Protein AF-E8KH01-F1 (afdb_monomer_lite)

Foldseek 3Di:
DPDDFPDPAEDEDPVLVCVQVDPVQVVVVWGQDVVCVVCVVVLVVDAQFKWKDQCVNDPDVPAHIWIWGQHDVRQKTWIKGGQDWDFDQDPVVRGTDTGGHTYTRYMTHHPDCVVVVVTHTPDHDPD

Secondary structure (DSSP, 8-state):
-----S-S-EE--HHHHHHHH-HHHHTTT-SPPHHHHHTHHHHHHS-SEEEEE-GGGSS-TTPPPEEEEEETTTTEEEEEEEEEEEEEEPTTT--EEEEEEEEEEEEEE-S-GGGGTTSEEEEE---

Sequence (127 aa):
MKSAPQSAVIAVRDKDILHALRDTKQAKGINLPIEFWEQLPEKLRNPKAILLQAKEQQRNKNAGDVLLFIYETEKGKVAIKMDYEVKIKDELSGKKLAQKLNVVRTASAVEDFTQLGAFEVLWGSLQ

Structure (mmCIF, N/CA/C/O backbone):
data_AF-E8KH01-F1
#
_entry.id   AF-E8KH01-F1
#
loop_
_atom_site.group_PDB
_atom_site.id
_atom_site.type_symbol
_atom_site.label_atom_id
_atom_site.label_alt_id
_atom_site.label_comp_id
_atom_site.label_asym_id
_atom_site.label_entity_id
_atom_site.label_seq_id
_atom_site.pdbx_PDB_ins_code
_atom_site.Cartn_x
_atom_site.Cartn_y
_atom_site.Cartn_z
_atom_site.occupancy
_atom_site.B_iso_or_equiv
_atom_site.auth_seq_id
_atom_site.auth_comp_id
_atom_site.auth_asym_id
_atom_site.auth_atom_id
_atom_site.pdbx_PDB_model_num
ATOM 1 N N . MET A 1 1 ? 6.817 17.312 12.133 1.00 42.12 1 MET A N 1
ATOM 2 C CA . MET A 1 1 ? 6.746 16.007 12.827 1.00 42.12 1 MET A CA 1
ATOM 3 C C . MET A 1 1 ? 6.449 14.966 11.760 1.00 42.12 1 MET A C 1
ATOM 5 O O . MET A 1 1 ? 5.446 15.133 11.080 1.00 42.12 1 MET A O 1
ATOM 9 N N . LYS A 1 2 ? 7.333 13.983 11.531 1.00 53.06 2 LYS A N 1
ATOM 10 C CA . LYS A 1 2 ? 7.035 12.862 10.621 1.00 53.06 2 LYS A CA 1
ATOM 11 C C . LYS A 1 2 ? 5.829 12.113 11.197 1.00 53.06 2 LYS A C 1
ATOM 13 O O . LYS A 1 2 ? 5.879 11.712 12.357 1.00 53.06 2 LYS A O 1
ATOM 18 N N . SER A 1 3 ? 4.737 12.028 10.441 1.00 64.50 3 SER A N 1
ATOM 19 C CA . SER A 1 3 ? 3.503 11.385 10.900 1.00 64.50 3 SER A CA 1
ATOM 20 C C . SER A 1 3 ? 3.735 9.876 10.942 1.00 64.50 3 SER A C 1
ATOM 22 O O . SER A 1 3 ? 3.963 9.260 9.904 1.00 64.50 3 SER A O 1
ATOM 24 N N . ALA A 1 4 ? 3.764 9.292 12.139 1.00 74.38 4 ALA A N 1
ATOM 25 C CA . ALA A 1 4 ? 3.819 7.845 12.309 1.00 74.38 4 ALA A CA 1
ATOM 26 C C . ALA A 1 4 ? 2.384 7.291 12.306 1.00 74.38 4 ALA A C 1
ATOM 28 O O . ALA A 1 4 ? 1.503 7.940 12.878 1.00 74.38 4 ALA A O 1
ATOM 29 N N . PRO A 1 5 ? 2.129 6.121 11.691 1.00 81.12 5 PRO A N 1
ATOM 30 C CA . PRO A 1 5 ? 0.799 5.525 11.705 1.00 81.12 5 PRO A CA 1
ATOM 31 C C . PRO A 1 5 ? 0.376 5.209 13.143 1.00 81.12 5 PRO A C 1
ATOM 33 O O . PRO A 1 5 ? 1.192 4.803 13.972 1.00 81.12 5 PRO A O 1
ATOM 36 N N . GLN A 1 6 ? -0.914 5.358 13.440 1.00 84.19 6 GLN A N 1
ATOM 37 C CA . GLN A 1 6 ? -1.457 5.119 14.778 1.00 84.19 6 GLN A CA 1
ATOM 38 C C . GLN A 1 6 ? -1.462 3.626 15.154 1.00 84.19 6 GLN A C 1
ATOM 40 O O . GLN A 1 6 ? -1.540 3.277 16.331 1.00 84.19 6 GLN A O 1
ATOM 45 N N . SER A 1 7 ? -1.381 2.738 14.162 1.00 83.69 7 SER A N 1
ATOM 46 C CA . SER A 1 7 ? -1.320 1.288 14.340 1.00 83.69 7 SER A CA 1
ATOM 47 C C . SER A 1 7 ? -0.209 0.681 13.485 1.00 83.69 7 SER A C 1
ATOM 49 O O . SER A 1 7 ? 0.037 1.136 12.370 1.00 83.69 7 SER A O 1
ATOM 51 N N . ALA A 1 8 ? 0.429 -0.382 13.979 1.00 85.00 8 ALA A N 1
ATOM 52 C CA . ALA A 1 8 ? 1.353 -1.214 13.199 1.00 85.00 8 ALA A CA 1
ATOM 53 C C . ALA A 1 8 ? 0.625 -2.289 12.365 1.00 85.00 8 ALA A C 1
ATOM 55 O O . ALA A 1 8 ? 1.238 -2.973 11.550 1.00 85.00 8 ALA A O 1
ATOM 56 N N . VAL A 1 9 ? -0.686 -2.455 12.566 1.00 87.69 9 VAL A N 1
ATOM 57 C CA . VAL A 1 9 ? -1.481 -3.490 11.900 1.00 87.69 9 VAL A CA 1
ATOM 58 C C . VAL A 1 9 ? -1.847 -3.047 10.487 1.00 87.69 9 VAL A C 1
ATOM 60 O O . VAL A 1 9 ? -2.447 -1.986 10.290 1.00 87.69 9 VAL A O 1
ATOM 63 N N . ILE A 1 10 ? -1.534 -3.900 9.511 1.00 90.00 10 ILE A N 1
ATOM 64 C CA . ILE A 1 10 ? -2.053 -3.817 8.146 1.00 90.00 10 ILE A CA 1
ATOM 65 C C . ILE A 1 10 ? -3.181 -4.839 8.020 1.00 90.00 10 ILE A C 1
ATOM 67 O O . ILE A 1 10 ? -2.962 -6.043 8.111 1.00 90.00 10 ILE A O 1
ATOM 71 N N . ALA A 1 11 ? -4.397 -4.348 7.818 1.00 90.56 11 ALA A N 1
ATOM 72 C CA . ALA A 1 11 ? -5.585 -5.158 7.636 1.00 90.56 11 ALA A CA 1
ATOM 73 C C . ALA A 1 11 ? -5.915 -5.328 6.148 1.00 90.56 11 ALA A C 1
ATOM 75 O O . ALA A 1 11 ? -5.825 -4.394 5.342 1.00 90.56 11 ALA A O 1
ATOM 76 N N . VAL A 1 12 ? -6.378 -6.526 5.808 1.00 88.38 12 VAL A N 1
ATOM 77 C CA . VAL A 1 12 ? -6.897 -6.884 4.487 1.00 88.38 12 VAL A CA 1
ATOM 78 C C . VAL A 1 12 ? -8.313 -7.414 4.686 1.00 88.38 12 VAL A C 1
ATOM 80 O O . VAL A 1 12 ? -8.573 -8.132 5.647 1.00 88.38 12 VAL A O 1
ATOM 83 N N . ARG A 1 13 ? -9.249 -7.018 3.821 1.00 85.06 13 ARG A N 1
ATOM 84 C CA . ARG A 1 13 ? -10.645 -7.479 3.868 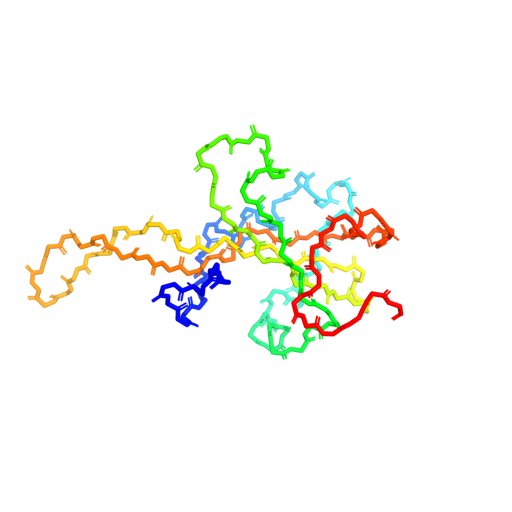1.00 85.06 13 ARG A CA 1
ATOM 85 C C . ARG A 1 13 ? -11.031 -8.059 2.520 1.00 85.06 13 ARG A C 1
ATOM 87 O O . ARG A 1 13 ? -10.610 -7.527 1.494 1.00 85.06 13 ARG A O 1
ATOM 94 N N . ASP A 1 14 ? -11.942 -9.021 2.522 1.00 82.75 14 ASP A N 1
ATOM 95 C CA . ASP A 1 14 ? -12.412 -9.703 1.309 1.00 82.75 14 ASP A CA 1
ATOM 96 C C . ASP A 1 14 ? -12.891 -8.720 0.242 1.00 82.75 14 ASP A C 1
ATOM 98 O O . ASP A 1 14 ? -12.509 -8.801 -0.921 1.00 82.75 14 ASP A O 1
ATOM 102 N N . LYS A 1 15 ? -13.659 -7.701 0.645 1.00 82.38 15 LYS A N 1
ATOM 103 C CA . LYS A 1 15 ? -14.145 -6.665 -0.276 1.00 82.38 15 LYS A CA 1
ATOM 104 C C . LYS A 1 15 ? -13.028 -5.851 -0.934 1.00 82.38 15 LYS A C 1
ATOM 106 O O . LYS A 1 15 ? -13.231 -5.352 -2.036 1.00 82.38 15 LYS A O 1
ATOM 111 N N . ASP A 1 16 ? -11.892 -5.663 -0.262 1.00 81.25 16 ASP A N 1
ATOM 112 C CA . ASP A 1 16 ? -10.759 -4.929 -0.830 1.00 81.25 16 ASP A CA 1
ATOM 113 C C . ASP A 1 16 ? -9.962 -5.832 -1.786 1.00 81.25 16 ASP A C 1
ATOM 115 O O . ASP A 1 16 ? -9.550 -5.354 -2.841 1.00 81.25 16 ASP A O 1
ATOM 119 N N . ILE A 1 17 ? -9.843 -7.135 -1.489 1.00 81.12 17 ILE A N 1
ATOM 120 C CA . ILE A 1 17 ? -9.282 -8.128 -2.424 1.00 81.12 17 ILE A CA 1
ATOM 121 C C . ILE A 1 17 ? -10.160 -8.218 -3.678 1.00 81.12 17 ILE A C 1
ATOM 123 O O . ILE A 1 17 ? -9.668 -8.032 -4.785 1.00 81.12 17 ILE A O 1
ATOM 127 N N . LEU A 1 18 ? -11.477 -8.389 -3.526 1.00 82.38 18 LEU A N 1
ATOM 128 C CA . LEU A 1 18 ? -12.425 -8.417 -4.647 1.00 82.38 18 LEU A CA 1
ATOM 129 C C . LEU A 1 18 ? -12.397 -7.117 -5.461 1.00 82.38 18 LEU A C 1
ATOM 131 O O . LEU A 1 18 ? -12.436 -7.145 -6.690 1.00 82.38 18 LEU A O 1
ATOM 135 N N . HIS A 1 19 ? -12.300 -5.960 -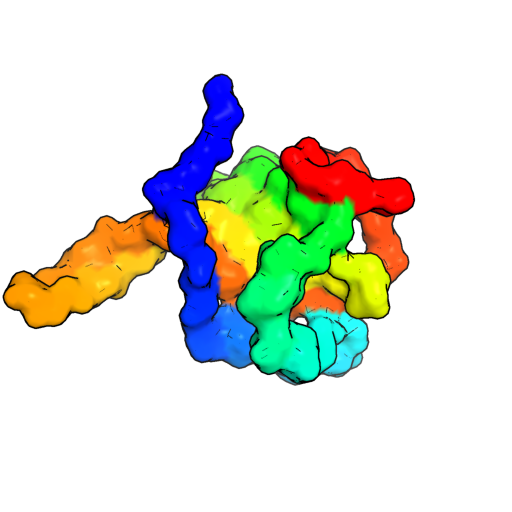4.798 1.00 79.88 19 HIS A N 1
ATOM 136 C CA . HIS A 1 19 ? -12.161 -4.678 -5.488 1.00 79.88 19 HIS A CA 1
ATOM 137 C C . HIS A 1 19 ? -10.857 -4.587 -6.287 1.00 79.88 19 HIS A C 1
ATOM 139 O O . HIS A 1 19 ? -10.826 -3.977 -7.361 1.00 79.88 19 HIS A O 1
ATOM 145 N N . ALA A 1 20 ? -9.778 -5.164 -5.764 1.00 73.69 20 ALA A N 1
ATOM 146 C CA . ALA A 1 20 ? -8.520 -5.223 -6.473 1.00 73.69 20 ALA A CA 1
ATOM 147 C C . ALA A 1 20 ? -8.593 -6.189 -7.660 1.00 73.69 20 ALA A C 1
ATOM 149 O O . ALA A 1 20 ? -8.211 -5.791 -8.750 1.00 73.69 20 ALA A O 1
ATOM 150 N N . LEU A 1 21 ? -9.174 -7.379 -7.491 1.00 74.62 21 LEU A N 1
ATOM 151 C CA . LEU A 1 21 ? -9.299 -8.420 -8.519 1.00 74.62 21 LEU A CA 1
ATOM 152 C C . LEU A 1 21 ? -10.311 -8.111 -9.636 1.00 74.62 21 LEU A C 1
ATOM 154 O O . LEU A 1 21 ? -10.253 -8.741 -10.686 1.00 74.62 21 LEU A O 1
ATOM 158 N N . ARG A 1 22 ? -11.206 -7.135 -9.440 1.00 73.38 22 ARG A N 1
ATOM 159 C CA . ARG A 1 22 ? -12.330 -6.842 -10.344 1.00 73.38 22 ARG A CA 1
ATOM 160 C C . ARG A 1 22 ? -11.945 -6.733 -11.832 1.00 73.38 22 ARG A C 1
ATOM 162 O O . ARG A 1 22 ? -11.056 -5.962 -12.208 1.00 73.38 22 ARG A O 1
ATOM 169 N N . ASP A 1 23 ? -12.761 -7.367 -12.674 1.00 54.38 23 ASP A N 1
ATOM 170 C CA . ASP A 1 23 ? -12.631 -7.525 -14.135 1.00 54.38 23 ASP A CA 1
ATOM 171 C C . ASP A 1 23 ? -12.304 -6.242 -14.909 1.00 54.38 23 ASP A C 1
ATOM 173 O O . ASP A 1 23 ? -11.551 -6.257 -15.878 1.00 54.38 23 ASP A O 1
ATOM 177 N N . THR A 1 24 ? -12.798 -5.084 -14.463 1.00 58.19 24 THR A N 1
ATOM 178 C CA . THR A 1 24 ? -12.518 -3.788 -15.108 1.00 58.19 24 THR A CA 1
ATOM 179 C C . THR A 1 24 ? -11.034 -3.404 -15.102 1.00 58.19 24 THR A C 1
ATOM 181 O O . THR A 1 24 ? -10.622 -2.563 -15.901 1.00 58.19 24 THR A O 1
ATOM 184 N N . LYS A 1 25 ? -10.234 -3.982 -14.194 1.00 59.16 25 LYS A N 1
ATOM 185 C CA . LYS A 1 25 ? -8.770 -3.833 -14.170 1.00 59.16 25 LYS A CA 1
ATOM 186 C C . LYS A 1 25 ? -8.067 -4.946 -14.944 1.00 59.16 25 LYS A C 1
ATOM 188 O O . LYS A 1 25 ? -7.048 -4.665 -15.569 1.00 59.16 25 LYS A O 1
ATOM 193 N N . GLN A 1 26 ? -8.630 -6.157 -14.958 1.00 58.72 26 GLN A N 1
ATOM 194 C CA . GLN A 1 26 ? -8.137 -7.265 -15.785 1.00 58.72 26 GLN A CA 1
ATOM 195 C C . GLN A 1 26 ? -8.247 -6.944 -17.280 1.00 58.72 26 GLN A C 1
ATOM 197 O O . GLN A 1 26 ? -7.270 -7.089 -18.004 1.00 58.72 26 GLN A O 1
ATOM 202 N N . ALA A 1 27 ? -9.375 -6.377 -17.721 1.00 57.00 27 ALA A N 1
ATOM 203 C CA . ALA A 1 27 ? -9.588 -5.947 -19.107 1.00 57.00 27 ALA A CA 1
ATOM 204 C C . ALA A 1 27 ? -8.599 -4.860 -19.578 1.00 57.00 27 ALA A C 1
ATOM 206 O O . ALA A 1 27 ? -8.453 -4.626 -20.773 1.00 57.00 27 ALA A O 1
ATOM 207 N N . LYS A 1 28 ? -7.929 -4.182 -18.638 1.00 60.62 28 LYS A N 1
ATOM 208 C CA . LYS A 1 28 ? -6.925 -3.145 -18.896 1.00 60.62 28 LYS A CA 1
ATOM 209 C C . LYS A 1 28 ? -5.486 -3.620 -18.639 1.00 60.62 28 LYS A C 1
ATOM 211 O O . LYS A 1 28 ? -4.585 -2.798 -18.720 1.00 60.62 28 LYS A O 1
ATOM 216 N N . GLY A 1 29 ? -5.271 -4.889 -18.272 1.00 62.88 29 GLY A N 1
ATOM 217 C CA . GLY A 1 29 ? -3.939 -5.459 -18.006 1.00 62.88 29 GLY A CA 1
ATOM 218 C C . GLY A 1 29 ? -3.189 -4.855 -16.809 1.00 62.88 29 GLY A C 1
ATOM 219 O O . GLY A 1 29 ? -2.014 -5.128 -16.613 1.00 62.88 29 GLY A O 1
ATOM 220 N N . ILE A 1 30 ? -3.856 -4.037 -15.993 1.00 68.38 30 ILE A N 1
ATOM 221 C CA . ILE A 1 30 ? -3.236 -3.227 -14.927 1.00 68.38 30 ILE A CA 1
ATOM 222 C C . ILE A 1 30 ? -3.396 -3.846 -13.540 1.00 68.38 30 ILE A C 1
ATOM 224 O O . ILE A 1 30 ? -3.218 -3.153 -12.539 1.00 68.38 30 ILE A O 1
ATOM 228 N N . ASN A 1 31 ? -3.778 -5.116 -13.445 1.00 73.94 31 ASN A N 1
ATOM 229 C CA . ASN A 1 31 ? -3.951 -5.778 -12.160 1.00 73.94 31 ASN A CA 1
ATOM 230 C C . ASN A 1 31 ? -2.751 -6.650 -11.812 1.00 73.94 31 ASN A C 1
ATOM 232 O O . ASN A 1 31 ? -2.137 -7.224 -12.706 1.00 73.94 31 ASN A O 1
ATOM 236 N N . LEU A 1 32 ? -2.456 -6.780 -10.518 1.00 79.38 32 LEU A N 1
ATOM 237 C CA . LEU A 1 32 ? -1.496 -7.794 -10.095 1.00 79.38 32 LEU A CA 1
ATOM 238 C C . LEU A 1 32 ? -2.125 -9.190 -10.208 1.00 79.38 32 LEU A C 1
ATOM 240 O O . LEU A 1 32 ? -3.336 -9.322 -9.985 1.00 79.38 32 LEU A O 1
ATOM 244 N N . PRO A 1 33 ? -1.321 -10.207 -10.563 1.00 81.62 33 PRO A N 1
ATOM 245 C CA . PRO A 1 33 ? -1.797 -11.571 -10.759 1.00 81.62 33 PRO A CA 1
ATOM 246 C C . PRO A 1 33 ? -2.311 -12.174 -9.442 1.00 81.62 33 PRO A C 1
ATOM 248 O O . PRO A 1 33 ? -1.982 -11.685 -8.358 1.00 81.62 33 PRO A O 1
ATOM 251 N N . ILE A 1 34 ? -3.152 -13.208 -9.512 1.00 83.38 34 ILE A N 1
ATOM 252 C CA . ILE A 1 34 ? -3.794 -13.781 -8.316 1.00 83.38 34 ILE A CA 1
ATOM 253 C C . ILE A 1 34 ? -2.762 -14.355 -7.337 1.00 83.38 34 ILE A C 1
ATOM 255 O O . ILE A 1 34 ? -2.886 -14.162 -6.131 1.00 83.38 34 ILE A O 1
ATOM 259 N N . GLU A 1 35 ? -1.677 -14.916 -7.863 1.00 86.62 35 GLU A N 1
ATOM 260 C CA . GLU A 1 35 ? -0.550 -15.477 -7.119 1.00 86.62 35 GLU A CA 1
ATOM 261 C C . GLU A 1 35 ? 0.125 -14.417 -6.230 1.00 86.62 35 GLU 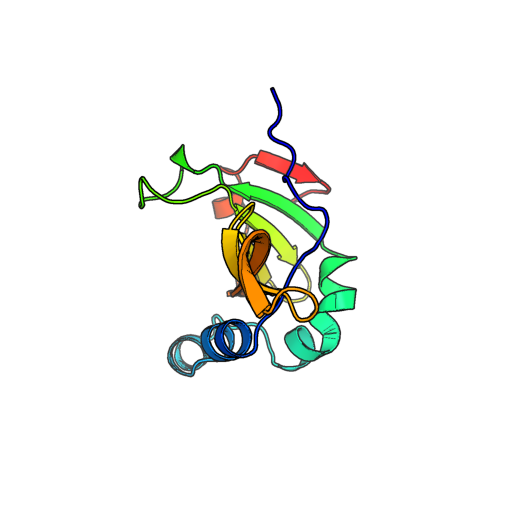A C 1
ATOM 263 O O . GLU A 1 35 ? 0.620 -14.718 -5.143 1.00 86.62 35 GLU A O 1
ATOM 268 N N . PHE A 1 36 ? 0.103 -13.143 -6.644 1.00 87.75 36 PHE A N 1
ATOM 269 C CA . PHE A 1 36 ? 0.585 -12.044 -5.806 1.00 87.75 36 PHE A CA 1
ATOM 270 C C . PHE A 1 36 ? -0.289 -11.869 -4.558 1.00 87.75 36 PHE A C 1
ATOM 272 O O . PHE A 1 36 ? 0.229 -11.643 -3.465 1.00 87.75 36 PHE A O 1
ATOM 279 N N . TRP A 1 37 ? -1.613 -11.964 -4.714 1.00 86.00 37 TRP A N 1
ATOM 280 C CA . TRP A 1 37 ? -2.568 -11.793 -3.618 1.00 86.00 37 TRP A CA 1
ATOM 281 C C . TRP A 1 37 ? -2.529 -12.956 -2.633 1.00 86.00 37 TRP A C 1
ATOM 283 O O . TRP A 1 37 ? -2.619 -12.726 -1.428 1.00 86.00 37 TRP A O 1
ATOM 293 N N . GLU A 1 38 ? -2.326 -14.176 -3.126 1.00 88.62 38 GLU A N 1
ATOM 294 C CA . GLU A 1 38 ? -2.118 -15.362 -2.288 1.00 88.62 38 GLU A CA 1
ATOM 295 C C . GLU A 1 38 ? -0.867 -15.230 -1.408 1.00 88.62 38 GLU A C 1
ATOM 297 O O . GLU A 1 38 ? -0.851 -15.684 -0.265 1.00 88.62 38 GLU A O 1
ATOM 302 N N . GLN A 1 39 ? 0.162 -14.540 -1.906 1.00 90.50 39 GLN A N 1
ATOM 303 C CA . GLN A 1 39 ? 1.420 -14.306 -1.195 1.00 90.50 39 GLN A CA 1
ATOM 304 C C . GLN A 1 39 ? 1.516 -12.918 -0.550 1.00 90.50 39 GLN A C 1
ATOM 306 O O . GLN A 1 39 ? 2.604 -12.506 -0.138 1.00 90.50 39 GLN A O 1
ATOM 311 N N . LEU A 1 40 ? 0.403 -12.185 -0.430 1.00 88.81 40 LEU A N 1
ATOM 312 C CA . LEU A 1 40 ? 0.406 -10.790 0.014 1.00 88.81 40 LEU A CA 1
ATOM 313 C C . LEU A 1 40 ? 1.193 -10.548 1.320 1.00 88.81 40 LEU A C 1
ATOM 315 O O . LEU A 1 40 ? 1.951 -9.579 1.351 1.00 88.81 40 LEU A O 1
ATOM 319 N N . PRO A 1 41 ? 1.103 -11.385 2.376 1.00 90.19 41 PRO A N 1
ATOM 320 C CA . PRO A 1 41 ? 1.908 -11.185 3.584 1.00 90.19 41 PRO A CA 1
ATOM 321 C C . PRO A 1 41 ? 3.422 -11.179 3.322 1.00 90.19 41 PRO A C 1
ATOM 323 O O . PRO A 1 41 ? 4.130 -10.320 3.846 1.00 90.19 41 PRO A O 1
ATOM 326 N N . GLU A 1 42 ? 3.917 -12.086 2.477 1.00 91.62 42 GLU A N 1
ATOM 327 C CA . GLU A 1 42 ? 5.336 -12.152 2.106 1.00 91.62 42 GLU A CA 1
ATOM 328 C C . GLU A 1 42 ? 5.736 -10.998 1.182 1.00 91.62 42 GLU A C 1
ATOM 330 O O . GLU A 1 42 ? 6.816 -10.421 1.328 1.00 91.62 42 GLU A O 1
ATOM 335 N N . LYS A 1 43 ? 4.838 -10.584 0.281 1.00 91.31 43 LYS A N 1
ATOM 336 C CA . LYS A 1 43 ? 5.045 -9.396 -0.557 1.00 91.31 43 LYS A CA 1
ATOM 337 C C . LYS A 1 43 ? 5.119 -8.124 0.289 1.00 91.31 43 LYS A C 1
ATOM 339 O O . LYS A 1 43 ? 5.969 -7.276 0.049 1.00 91.31 43 LYS A O 1
ATOM 344 N N . LEU A 1 44 ? 4.283 -7.966 1.313 1.00 91.19 44 LEU A N 1
ATOM 345 C CA . LEU A 1 44 ? 4.329 -6.790 2.193 1.00 91.19 44 LEU A CA 1
ATOM 346 C C . LEU A 1 44 ? 5.638 -6.686 2.988 1.00 91.19 44 LEU A C 1
ATOM 348 O O . LEU A 1 44 ? 6.042 -5.579 3.335 1.00 91.19 44 LEU A O 1
ATOM 352 N N . ARG A 1 45 ? 6.312 -7.811 3.253 1.00 91.19 45 ARG A N 1
ATOM 353 C CA . ARG A 1 45 ? 7.623 -7.835 3.921 1.00 91.19 45 ARG A CA 1
ATOM 354 C C . ARG A 1 45 ? 8.778 -7.449 3.003 1.00 91.19 45 ARG A C 1
ATOM 356 O O . ARG A 1 45 ? 9.777 -6.937 3.494 1.00 91.19 45 ARG A O 1
ATOM 363 N N . ASN A 1 46 ? 8.636 -7.684 1.700 1.00 92.12 46 ASN A N 1
ATOM 364 C CA . ASN A 1 46 ? 9.718 -7.546 0.727 1.00 92.12 46 ASN A CA 1
ATOM 365 C C . ASN A 1 46 ? 9.352 -6.603 -0.439 1.00 92.12 46 ASN A C 1
ATOM 367 O O . ASN A 1 46 ? 9.364 -7.031 -1.597 1.00 92.12 46 ASN A O 1
ATOM 371 N N . PRO A 1 47 ? 8.989 -5.330 -0.186 1.00 93.75 47 PRO A N 1
ATOM 372 C CA . PRO A 1 47 ? 8.888 -4.352 -1.263 1.00 93.75 47 PRO A CA 1
ATOM 373 C C . PRO A 1 47 ? 10.284 -3.987 -1.795 1.00 93.75 47 PRO A C 1
ATOM 375 O O . PRO A 1 47 ? 11.284 -4.157 -1.105 1.00 93.75 47 PRO A O 1
ATOM 378 N N . LYS A 1 48 ? 10.354 -3.414 -2.999 1.00 93.44 48 LYS A N 1
ATOM 379 C CA . LYS A 1 48 ? 11.551 -2.704 -3.487 1.00 93.44 48 LYS A CA 1
ATOM 380 C C . LYS A 1 48 ? 11.679 -1.327 -2.832 1.00 93.44 48 LYS A C 1
ATOM 382 O O . LYS A 1 48 ? 12.765 -0.909 -2.443 1.00 93.44 48 LYS A O 1
ATOM 387 N N . ALA A 1 49 ? 10.556 -0.623 -2.714 1.00 94.00 49 ALA A N 1
ATOM 388 C CA . ALA A 1 49 ? 10.490 0.693 -2.096 1.00 94.00 49 ALA A CA 1
ATOM 389 C C . ALA A 1 49 ? 9.138 0.923 -1.422 1.00 94.00 49 ALA A C 1
ATOM 391 O O . ALA A 1 49 ? 8.118 0.362 -1.833 1.00 94.00 49 ALA A O 1
ATOM 392 N N . ILE A 1 50 ? 9.134 1.790 -0.413 1.00 93.81 50 ILE A N 1
ATOM 393 C CA . ILE A 1 50 ? 7.922 2.299 0.226 1.00 93.81 50 ILE A CA 1
ATOM 394 C C . ILE A 1 50 ? 7.913 3.812 0.063 1.00 93.81 50 ILE A C 1
ATOM 396 O O . ILE A 1 50 ? 8.828 4.497 0.523 1.00 93.81 50 ILE A O 1
ATOM 400 N N . LEU A 1 51 ? 6.871 4.325 -0.586 1.00 94.25 51 LEU A N 1
ATOM 401 C CA . LEU A 1 51 ? 6.688 5.752 -0.832 1.00 94.25 51 LEU A CA 1
ATOM 402 C C . LEU A 1 51 ? 5.511 6.293 -0.025 1.00 94.25 51 LEU A C 1
ATOM 404 O O . LEU A 1 51 ? 4.515 5.593 0.170 1.00 94.25 51 LEU A O 1
ATOM 408 N N . LEU A 1 52 ? 5.594 7.555 0.378 1.00 93.19 52 LEU A N 1
ATOM 409 C CA . LEU A 1 52 ? 4.501 8.305 0.978 1.00 93.19 52 LEU A CA 1
ATOM 410 C C . LEU A 1 52 ? 3.825 9.174 -0.080 1.00 93.19 52 LEU A C 1
ATOM 412 O O . LEU A 1 52 ? 4.416 10.116 -0.608 1.00 93.19 52 LEU A O 1
ATOM 416 N N . GLN A 1 53 ? 2.553 8.885 -0.336 1.00 92.31 53 GLN A N 1
ATOM 417 C CA . GLN A 1 53 ? 1.646 9.824 -0.974 1.00 92.31 53 GLN A CA 1
ATOM 418 C C . GLN A 1 53 ? 0.885 10.575 0.120 1.00 92.31 53 GLN A C 1
ATOM 420 O O . GLN A 1 53 ? -0.036 10.028 0.737 1.00 92.31 53 GLN A O 1
ATOM 425 N N . ALA A 1 54 ? 1.272 11.827 0.347 1.00 90.75 54 ALA A N 1
ATOM 426 C CA . ALA A 1 54 ? 0.652 12.681 1.352 1.00 90.75 54 ALA A CA 1
ATOM 427 C C . ALA A 1 54 ? -0.777 13.069 0.940 1.00 90.75 54 ALA A C 1
ATOM 429 O O . ALA A 1 54 ? -1.084 13.198 -0.252 1.00 90.75 54 ALA A O 1
ATOM 430 N N . LYS A 1 55 ? -1.660 13.286 1.917 1.00 89.31 55 LYS A N 1
ATOM 431 C CA . LYS A 1 55 ? -3.058 13.689 1.683 1.00 89.31 55 LYS A CA 1
ATOM 432 C C . LYS A 1 55 ? -3.189 14.933 0.794 1.00 89.31 55 LYS A C 1
ATOM 434 O O . LYS A 1 55 ? -4.116 15.007 -0.008 1.00 89.31 55 LYS A O 1
ATOM 439 N N . GLU A 1 56 ? -2.253 15.881 0.875 1.00 88.56 56 GLU A N 1
ATOM 440 C CA . GLU A 1 56 ? -2.236 17.109 0.067 1.00 88.56 56 GLU A CA 1
ATOM 441 C C . GLU A 1 56 ? -2.026 16.821 -1.426 1.00 88.56 56 GLU A C 1
ATOM 443 O O . GLU A 1 56 ? -2.466 17.590 -2.278 1.00 88.56 56 GLU A O 1
ATOM 448 N N . GLN A 1 57 ? -1.390 15.695 -1.754 1.00 86.62 57 GLN A N 1
ATOM 449 C CA . GLN A 1 57 ? -1.157 15.243 -3.127 1.00 86.62 57 GLN A CA 1
ATOM 450 C C . GLN A 1 57 ? -2.366 14.486 -3.702 1.00 86.62 57 GLN A C 1
ATOM 452 O O . GLN A 1 57 ? -2.348 14.062 -4.861 1.00 86.62 57 GLN A O 1
ATOM 457 N N . GLN A 1 58 ? -3.420 14.278 -2.907 1.00 84.44 58 GLN A N 1
ATOM 458 C CA . GLN A 1 58 ? -4.605 13.541 -3.320 1.00 84.44 58 GLN A CA 1
ATOM 459 C C . GLN A 1 58 ? -5.750 14.481 -3.700 1.00 84.44 58 GLN A C 1
ATOM 461 O O . GLN A 1 58 ? -6.014 15.495 -3.064 1.00 84.44 58 GLN A O 1
ATOM 466 N N . ARG A 1 59 ? -6.503 14.103 -4.743 1.00 83.88 59 ARG A N 1
ATOM 467 C CA . ARG A 1 59 ? -7.646 14.896 -5.238 1.00 83.88 59 ARG A CA 1
ATOM 468 C C . ARG A 1 59 ? -8.774 15.035 -4.209 1.00 83.88 59 ARG A C 1
ATOM 470 O O . ARG A 1 59 ? -9.556 15.977 -4.272 1.00 83.88 59 ARG A O 1
ATOM 477 N N . ASN A 1 60 ? -8.900 14.069 -3.300 1.00 83.25 60 ASN A N 1
ATOM 478 C CA . ASN A 1 60 ? -9.931 14.066 -2.272 1.00 83.25 60 ASN A CA 1
ATOM 479 C C . ASN A 1 60 ? -9.398 14.730 -0.996 1.00 83.25 60 ASN A C 1
ATOM 481 O O . ASN A 1 60 ? -8.551 14.157 -0.320 1.00 83.25 60 ASN A O 1
ATOM 485 N N . LYS A 1 61 ? -9.964 15.887 -0.635 1.00 78.06 61 LYS A N 1
ATOM 486 C CA . LYS A 1 61 ? -9.587 16.668 0.558 1.00 78.06 61 LYS A CA 1
ATOM 487 C C . LYS A 1 61 ? -9.787 15.927 1.886 1.00 78.06 61 LYS A C 1
ATOM 489 O O . LYS A 1 61 ? -9.172 16.292 2.878 1.00 78.06 61 LYS A O 1
ATOM 494 N N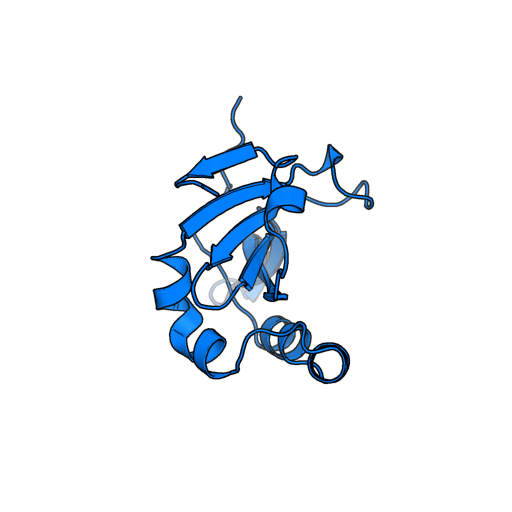 . ASN A 1 62 ? -10.633 14.896 1.901 1.00 80.44 62 ASN A N 1
ATOM 495 C CA . ASN A 1 62 ? -10.898 14.067 3.080 1.00 80.44 62 ASN A CA 1
ATOM 496 C C . ASN A 1 62 ? -10.059 12.782 3.098 1.00 80.44 62 ASN A C 1
ATOM 498 O O . ASN A 1 62 ? -10.352 11.864 3.865 1.00 80.44 62 ASN A O 1
ATOM 502 N N . ALA A 1 63 ? -9.089 12.646 2.195 1.00 82.94 63 ALA A N 1
ATOM 503 C CA . ALA A 1 63 ? -8.247 11.471 2.174 1.00 82.94 63 ALA A CA 1
ATOM 504 C C . ALA A 1 63 ? -7.152 11.545 3.244 1.00 82.94 63 ALA A C 1
ATOM 506 O O . ALA A 1 63 ? -6.708 12.622 3.634 1.00 82.94 63 ALA A O 1
ATOM 507 N N . GLY A 1 64 ? -6.761 10.375 3.741 1.00 86.50 64 GLY A N 1
ATOM 508 C CA . GLY A 1 64 ? -5.581 10.220 4.582 1.00 86.50 64 GLY A CA 1
ATOM 509 C C . GLY A 1 64 ? -4.359 9.882 3.737 1.00 86.50 64 GLY A C 1
ATOM 510 O O . GLY A 1 64 ? -4.481 9.566 2.551 1.00 86.50 64 GLY A O 1
ATOM 511 N N . ASP A 1 65 ? -3.201 9.901 4.381 1.00 91.88 65 ASP A N 1
ATOM 512 C CA . ASP A 1 65 ? -1.942 9.510 3.763 1.00 91.88 65 ASP A CA 1
ATOM 513 C C . ASP A 1 65 ? -1.978 8.052 3.279 1.00 91.88 65 ASP A C 1
ATOM 515 O O . ASP A 1 65 ? -2.661 7.181 3.838 1.00 91.88 65 ASP A O 1
ATOM 519 N N . VAL A 1 66 ? -1.236 7.785 2.206 1.00 92.38 66 VAL A N 1
ATOM 520 C CA . VAL A 1 66 ? -1.174 6.468 1.574 1.00 92.38 66 VAL A CA 1
ATOM 521 C C . VAL A 1 66 ? 0.269 6.033 1.419 1.00 92.38 66 VAL A C 1
ATOM 523 O O . VAL A 1 66 ? 1.084 6.748 0.843 1.00 92.38 66 VAL A O 1
ATOM 526 N N . LEU A 1 67 ? 0.559 4.821 1.882 1.00 93.12 67 LEU A N 1
ATOM 527 C CA . LEU A 1 67 ? 1.820 4.152 1.605 1.00 93.12 67 LEU A CA 1
ATOM 528 C C . LEU A 1 67 ? 1.703 3.376 0.297 1.00 93.12 67 LEU A C 1
ATOM 530 O O . LEU A 1 67 ? 0.760 2.604 0.100 1.00 93.12 67 LEU A O 1
ATOM 534 N N . LEU A 1 68 ? 2.667 3.581 -0.591 1.00 92.69 68 LEU A N 1
ATOM 535 C CA . LEU A 1 68 ? 2.788 2.865 -1.852 1.00 92.69 68 LEU A CA 1
ATOM 536 C C . LEU A 1 68 ? 3.954 1.889 -1.742 1.00 92.69 68 LEU A C 1
ATOM 538 O O . LEU A 1 68 ? 5.109 2.300 -1.688 1.00 92.69 68 LEU A O 1
ATOM 542 N N . PHE A 1 69 ? 3.632 0.602 -1.707 1.00 93.69 69 PHE A N 1
ATOM 543 C CA . PHE A 1 69 ? 4.602 -0.486 -1.715 1.00 93.69 69 PHE A CA 1
ATOM 544 C C . PHE A 1 69 ? 4.876 -0.849 -3.163 1.00 93.69 69 PHE A C 1
ATOM 546 O O . PHE A 1 69 ? 3.943 -1.207 -3.882 1.00 93.69 69 PHE A O 1
ATOM 553 N N . ILE A 1 70 ? 6.124 -0.709 -3.594 1.00 92.31 70 ILE A N 1
ATOM 554 C CA . ILE A 1 70 ? 6.533 -0.873 -4.988 1.00 92.31 70 ILE A CA 1
ATOM 555 C C . ILE A 1 70 ? 7.224 -2.218 -5.172 1.00 92.31 70 ILE A C 1
ATOM 557 O O . ILE A 1 70 ? 8.053 -2.611 -4.353 1.00 92.31 70 ILE A O 1
ATOM 561 N N . TYR A 1 71 ? 6.891 -2.893 -6.266 1.00 90.12 71 TYR A N 1
ATOM 562 C CA . TYR A 1 71 ? 7.343 -4.233 -6.608 1.00 90.12 71 TYR A CA 1
ATOM 563 C C . TYR A 1 71 ? 7.913 -4.236 -8.023 1.00 90.12 71 TYR A C 1
ATOM 565 O O . TYR A 1 71 ? 7.198 -3.954 -8.983 1.00 90.12 71 TYR A O 1
ATOM 573 N N . GLU A 1 72 ? 9.203 -4.528 -8.158 1.00 79.44 72 GLU A N 1
ATOM 574 C CA . GLU A 1 72 ? 9.891 -4.491 -9.453 1.00 79.44 72 GLU A CA 1
ATOM 575 C C . GLU A 1 72 ? 9.537 -5.684 -10.337 1.00 79.44 72 GLU A C 1
ATOM 577 O O . GLU A 1 72 ? 9.162 -5.490 -11.492 1.00 79.44 72 GLU A O 1
ATOM 582 N N . THR A 1 73 ? 9.583 -6.898 -9.784 1.00 75.44 73 THR A N 1
ATOM 583 C CA . THR A 1 73 ? 9.320 -8.144 -10.518 1.00 75.44 73 THR A CA 1
ATOM 584 C C . THR A 1 73 ? 7.927 -8.150 -11.140 1.00 75.44 73 THR A C 1
ATOM 586 O O . THR A 1 73 ? 7.753 -8.492 -12.305 1.00 75.44 73 THR A O 1
ATOM 589 N N . GLU A 1 74 ? 6.929 -7.719 -10.378 1.00 75.31 74 GLU A N 1
ATOM 590 C CA . GLU A 1 74 ? 5.537 -7.661 -10.811 1.00 75.31 74 GLU A CA 1
ATOM 591 C C . GLU A 1 74 ? 5.198 -6.361 -11.540 1.00 75.31 74 GLU A C 1
ATOM 593 O O . GLU A 1 74 ? 4.050 -6.181 -11.949 1.00 75.31 74 GLU A O 1
ATOM 598 N N . LYS A 1 75 ? 6.168 -5.437 -11.659 1.00 80.25 75 LYS A N 1
ATOM 599 C CA . LYS A 1 75 ? 5.952 -4.053 -12.096 1.00 80.25 75 LYS A CA 1
ATOM 600 C C . LYS A 1 75 ? 4.702 -3.482 -11.438 1.00 80.25 75 LYS A C 1
ATOM 602 O O . LYS A 1 75 ? 3.781 -3.035 -12.108 1.00 80.25 75 LYS A O 1
ATOM 607 N N . GLY A 1 76 ? 4.611 -3.612 -10.120 1.00 84.00 76 GLY A N 1
ATOM 608 C CA . GLY A 1 76 ? 3.377 -3.455 -9.364 1.00 84.00 76 GLY A CA 1
ATOM 609 C C . GLY A 1 76 ? 3.494 -2.441 -8.243 1.00 84.00 76 GLY A C 1
ATOM 610 O O . GLY A 1 76 ? 4.573 -2.182 -7.716 1.00 84.00 76 GLY A O 1
ATOM 611 N N . LYS A 1 77 ? 2.355 -1.894 -7.824 1.00 88.94 77 LYS A N 1
ATOM 612 C CA . LYS A 1 77 ? 2.232 -1.163 -6.565 1.00 88.94 77 LYS A CA 1
ATOM 613 C C . LYS A 1 77 ? 1.045 -1.649 -5.757 1.00 88.94 77 LYS A C 1
ATOM 615 O O . LYS A 1 77 ? -0.026 -1.865 -6.320 1.00 88.94 77 LYS A O 1
ATOM 620 N N . VAL A 1 78 ? 1.207 -1.733 -4.443 1.00 90.56 78 VAL A N 1
ATOM 621 C CA . VAL A 1 78 ? 0.118 -1.911 -3.476 1.00 90.56 78 VAL A CA 1
ATOM 622 C C . VAL A 1 78 ? -0.070 -0.608 -2.710 1.00 90.56 78 VAL A C 1
ATOM 624 O O . VAL A 1 78 ? 0.885 -0.048 -2.178 1.00 90.56 78 VAL A O 1
ATOM 627 N N . ALA A 1 79 ? -1.306 -0.120 -2.647 1.00 91.00 79 ALA A N 1
ATOM 628 C CA . ALA A 1 79 ? -1.661 1.080 -1.901 1.00 91.00 79 ALA A CA 1
ATOM 629 C C . ALA A 1 79 ? -2.292 0.717 -0.553 1.00 91.00 79 ALA A C 1
ATOM 631 O O . ALA A 1 79 ? -3.338 0.054 -0.496 1.00 91.00 79 ALA A O 1
ATOM 632 N N . ILE A 1 80 ? -1.686 1.218 0.521 1.00 92.06 80 ILE A N 1
ATOM 633 C CA . ILE A 1 80 ? -2.141 1.053 1.899 1.00 92.06 80 ILE A CA 1
ATOM 634 C C . ILE A 1 80 ? -2.585 2.410 2.427 1.00 92.06 80 ILE A C 1
ATOM 636 O O . ILE A 1 80 ? -1.785 3.334 2.537 1.00 92.06 80 ILE A O 1
ATOM 640 N N . LYS A 1 81 ? -3.870 2.543 2.760 1.00 91.19 81 LYS A N 1
ATOM 641 C CA . LYS A 1 81 ? -4.382 3.760 3.403 1.00 91.19 81 LYS A CA 1
ATOM 642 C C . LYS A 1 81 ? -4.041 3.728 4.881 1.00 91.19 81 LYS A C 1
ATOM 644 O O . LYS A 1 81 ? -4.429 2.766 5.545 1.00 91.19 81 LYS A O 1
ATOM 649 N N . MET A 1 82 ? -3.368 4.763 5.370 1.00 90.50 82 MET A N 1
ATOM 650 C CA . MET A 1 82 ? -3.042 4.880 6.787 1.00 90.50 82 MET A CA 1
ATOM 651 C C . MET A 1 82 ? -4.242 5.360 7.602 1.00 90.50 82 MET A C 1
ATOM 653 O O . MET A 1 82 ? -5.103 6.079 7.088 1.00 90.50 82 MET A O 1
ATOM 657 N N . ASP A 1 83 ? -4.288 4.935 8.866 1.00 88.50 83 ASP A N 1
ATOM 658 C CA . ASP A 1 83 ? -5.241 5.393 9.887 1.00 88.50 83 ASP A CA 1
ATOM 659 C C . ASP A 1 83 ? -6.712 5.386 9.442 1.00 88.50 83 ASP A C 1
ATOM 661 O O . ASP A 1 83 ? -7.517 6.248 9.810 1.00 88.50 83 ASP A O 1
ATOM 665 N N . TYR A 1 84 ? -7.083 4.391 8.638 1.00 85.56 84 TYR A N 1
ATOM 666 C CA . TYR A 1 84 ? -8.438 4.250 8.142 1.00 85.56 84 TYR A CA 1
ATOM 667 C C . TYR A 1 84 ? -9.361 3.811 9.280 1.00 85.56 84 TYR A C 1
ATOM 669 O O . TYR A 1 84 ? -9.182 2.745 9.874 1.00 85.56 84 TYR A O 1
ATOM 677 N N . GLU A 1 85 ? -10.371 4.631 9.567 1.00 86.50 85 GLU A N 1
ATOM 678 C CA . GLU A 1 85 ? -11.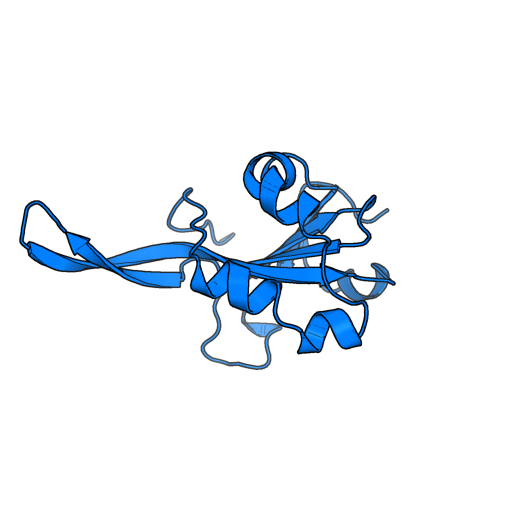343 4.334 10.613 1.00 86.50 85 GLU A CA 1
ATOM 679 C C . GLU A 1 85 ? -12.254 3.172 10.194 1.00 86.50 85 GLU A C 1
ATOM 681 O O . GLU A 1 85 ? -12.978 3.219 9.193 1.00 86.50 85 GLU A O 1
ATOM 686 N N . VAL A 1 86 ? -12.227 2.113 10.994 1.00 83.44 86 VAL A N 1
ATOM 687 C CA . VAL A 1 86 ? -13.122 0.968 10.910 1.00 83.44 86 VAL A CA 1
ATOM 688 C C . VAL A 1 86 ? -13.909 0.841 12.204 1.00 83.44 86 VAL A C 1
ATOM 690 O O . VAL A 1 86 ? -13.380 0.976 13.302 1.00 83.44 86 VAL A O 1
ATOM 693 N N . LYS A 1 87 ? -15.206 0.562 12.074 1.00 84.38 87 LYS A N 1
ATOM 694 C CA . LYS A 1 87 ? -16.065 0.248 13.216 1.00 84.38 87 LYS A CA 1
ATOM 695 C C . LYS A 1 87 ? -16.062 -1.259 13.406 1.00 84.38 87 LYS A C 1
ATOM 697 O O . LYS A 1 87 ? -16.699 -1.968 12.627 1.00 84.38 87 LYS A O 1
ATOM 702 N N . ILE A 1 88 ? -15.337 -1.728 14.413 1.00 81.19 88 ILE A N 1
ATOM 703 C CA . ILE A 1 88 ? -15.247 -3.146 14.764 1.00 81.19 88 ILE A CA 1
ATOM 704 C C . ILE A 1 88 ? -16.173 -3.384 15.950 1.00 81.19 88 ILE A C 1
ATOM 706 O O . ILE A 1 88 ? -16.224 -2.583 16.884 1.00 81.19 88 ILE A O 1
ATOM 710 N N . LYS A 1 89 ? -16.971 -4.450 15.879 1.00 83.06 89 LYS A N 1
ATOM 711 C CA . LYS A 1 89 ? -17.767 -4.881 17.024 1.00 83.06 89 LYS A CA 1
ATOM 712 C C . LYS A 1 89 ? -16.819 -5.580 17.989 1.00 83.06 89 LYS A C 1
ATOM 714 O O . LYS A 1 89 ? -16.217 -6.579 17.621 1.00 83.06 89 LYS A O 1
ATOM 719 N N . ASP A 1 90 ? -16.686 -5.031 19.182 1.00 81.00 90 ASP A N 1
ATOM 720 C CA . ASP A 1 90 ? -15.967 -5.686 20.260 1.00 81.00 90 ASP A CA 1
ATOM 721 C C . ASP A 1 90 ? -16.788 -6.890 20.740 1.00 81.00 90 ASP A C 1
ATOM 723 O O . ASP A 1 90 ? -17.967 -6.750 21.074 1.00 81.00 90 ASP A O 1
ATOM 727 N N . GLU A 1 91 ? -16.188 -8.078 20.716 1.00 78.31 91 GLU A N 1
ATOM 728 C CA . GLU A 1 91 ? -16.851 -9.325 21.108 1.00 78.31 91 GLU A CA 1
ATOM 729 C C . GLU A 1 91 ? -17.101 -9.386 22.618 1.00 78.31 91 GLU A C 1
ATOM 731 O O . GLU A 1 91 ? -18.103 -9.957 23.041 1.00 78.31 91 GLU A O 1
ATOM 736 N N . LEU A 1 92 ? -16.255 -8.725 23.419 1.00 79.50 92 LEU A N 1
ATOM 737 C CA . LEU A 1 92 ? -16.375 -8.687 24.879 1.00 79.50 92 LEU A CA 1
ATOM 738 C C . LEU A 1 92 ? -17.481 -7.734 25.344 1.00 79.50 92 LEU A C 1
ATOM 740 O O . LEU A 1 92 ? -18.296 -8.100 26.188 1.00 79.50 92 LEU A O 1
ATOM 744 N N . SER A 1 93 ? -17.537 -6.511 24.804 1.00 81.38 93 SER A N 1
ATOM 745 C CA . SER A 1 93 ? -18.540 -5.513 25.216 1.00 81.38 93 SER A CA 1
ATOM 746 C C . SER A 1 93 ? -19.787 -5.449 24.328 1.00 81.38 93 SER A C 1
ATOM 748 O O . SER A 1 93 ? -20.749 -4.756 24.665 1.00 81.38 93 SER A O 1
ATOM 750 N N . GLY A 1 94 ? -19.777 -6.099 23.161 1.00 82.25 94 GLY A N 1
ATOM 751 C CA . GLY A 1 94 ? -20.845 -6.034 22.159 1.00 82.25 94 GLY A CA 1
ATOM 752 C C . GLY A 1 94 ? -20.986 -4.677 21.452 1.00 82.25 94 GLY A C 1
ATOM 753 O O . GLY A 1 94 ? -21.823 -4.541 20.551 1.00 82.25 94 GLY A O 1
ATOM 754 N N . LYS A 1 95 ? -20.186 -3.668 21.825 1.00 84.62 95 LYS A N 1
ATOM 755 C CA . LYS A 1 95 ? -20.248 -2.301 21.289 1.00 84.62 95 LYS A CA 1
ATOM 756 C C . LYS A 1 95 ? -19.405 -2.166 20.022 1.00 84.62 95 LYS A C 1
ATOM 758 O O . LYS A 1 95 ? -18.386 -2.825 19.852 1.00 84.62 95 LYS A O 1
ATOM 763 N N . LYS A 1 96 ? -19.818 -1.274 19.117 1.00 83.69 96 LYS A N 1
ATOM 764 C CA . LYS A 1 96 ? -19.005 -0.902 17.950 1.00 83.69 96 LYS A CA 1
ATOM 765 C C . LYS A 1 96 ? -17.998 0.163 18.364 1.00 83.69 96 LYS A C 1
ATOM 767 O O . LYS A 1 96 ? -18.398 1.290 18.647 1.00 83.69 96 LYS A O 1
ATOM 772 N N . LEU A 1 97 ? -16.719 -0.187 18.367 1.00 83.25 97 LEU A N 1
ATOM 773 C CA . LEU A 1 97 ? -15.628 0.740 18.638 1.00 83.25 97 LEU A CA 1
ATOM 774 C C . LEU A 1 97 ? -14.999 1.186 17.318 1.00 83.25 97 LEU A C 1
ATOM 776 O O . LEU A 1 97 ? -14.775 0.380 16.412 1.00 83.25 97 LEU A O 1
ATOM 780 N N . ALA A 1 98 ? -14.751 2.488 17.202 1.00 84.88 9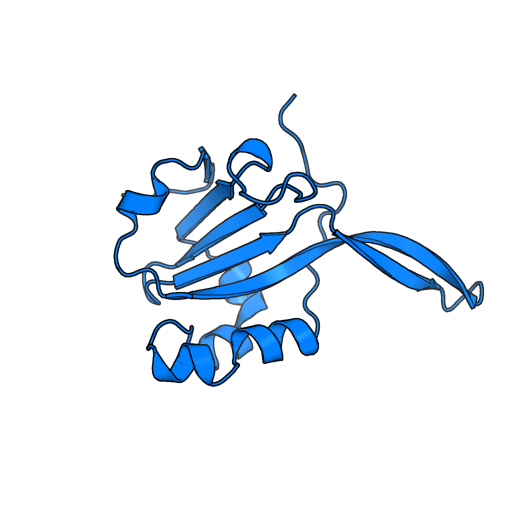8 ALA A N 1
ATOM 781 C CA . ALA A 1 98 ? -13.968 3.034 16.106 1.00 84.88 98 ALA A CA 1
ATOM 782 C C . ALA A 1 98 ? -12.487 2.753 16.383 1.00 84.88 98 ALA A C 1
ATOM 784 O O . ALA A 1 98 ? -11.940 3.211 17.384 1.00 84.88 98 ALA A O 1
ATOM 785 N N . GLN A 1 99 ? -11.851 1.988 15.502 1.00 84.00 99 GLN A N 1
ATOM 786 C CA . GLN A 1 99 ? -10.411 1.761 15.506 1.00 84.00 99 GLN A CA 1
ATOM 787 C C . GLN A 1 99 ? -9.814 2.255 14.197 1.00 84.00 99 GLN A C 1
ATOM 789 O O . GLN A 1 99 ? -10.421 2.134 13.135 1.00 84.00 99 GLN A O 1
ATOM 794 N N . LYS A 1 100 ? -8.604 2.798 14.272 1.00 87.38 100 LYS A N 1
ATOM 795 C CA . LYS A 1 100 ? -7.832 3.203 13.100 1.00 87.38 100 LYS A CA 1
ATOM 796 C C . LYS A 1 100 ? -6.834 2.109 12.762 1.00 87.38 100 LYS A C 1
ATOM 798 O O . LYS A 1 100 ? -6.014 1.739 13.598 1.00 87.38 100 LYS A O 1
ATOM 803 N N . LEU A 1 101 ? -6.936 1.588 11.545 1.00 89.38 101 LEU A N 1
ATOM 804 C CA . LEU A 1 101 ? -6.065 0.543 11.015 1.00 89.38 101 LEU A CA 1
ATOM 805 C C . LEU A 1 101 ? -5.493 0.986 9.672 1.00 89.38 101 LEU A C 1
ATOM 807 O O . LEU A 1 101 ? -6.139 1.730 8.932 1.00 89.38 101 LEU A O 1
ATOM 811 N N . ASN A 1 102 ? -4.322 0.469 9.311 1.00 90.56 102 ASN A N 1
ATOM 812 C CA . ASN A 1 102 ? -3.824 0.620 7.950 1.00 90.56 102 ASN A CA 1
ATOM 813 C C . ASN A 1 102 ? -4.498 -0.437 7.078 1.00 90.56 102 ASN A C 1
ATOM 815 O O . ASN A 1 102 ? -4.562 -1.599 7.470 1.00 90.56 102 ASN A O 1
ATOM 819 N N . VAL A 1 103 ? -5.033 -0.065 5.916 1.00 89.88 103 VAL A N 1
ATOM 820 C CA . VAL A 1 103 ? -5.841 -0.990 5.103 1.00 89.88 103 VAL A CA 1
ATOM 821 C C . VAL A 1 103 ? -5.324 -1.068 3.677 1.00 89.88 103 VAL A C 1
ATOM 823 O O . VAL A 1 103 ? -5.211 -0.044 2.996 1.00 89.88 103 VAL A O 1
ATOM 826 N N . VAL A 1 104 ? -5.086 -2.293 3.204 1.00 89.56 104 VAL A N 1
ATOM 827 C CA . VAL A 1 104 ? -4.785 -2.568 1.793 1.00 89.56 104 VAL A CA 1
ATOM 828 C C . VAL A 1 104 ? -6.025 -2.263 0.957 1.00 89.56 104 VAL A C 1
ATOM 830 O O . VAL A 1 104 ? -7.108 -2.779 1.226 1.00 89.56 104 VAL A O 1
ATOM 833 N N . ARG A 1 105 ? -5.891 -1.390 -0.047 1.00 81.88 105 ARG A N 1
ATOM 834 C CA . ARG A 1 105 ? -7.033 -0.929 -0.858 1.00 81.88 105 ARG A CA 1
ATOM 835 C C . ARG A 1 105 ? -7.009 -1.372 -2.301 1.00 81.88 105 ARG A C 1
ATOM 837 O O . ARG A 1 105 ? -8.061 -1.605 -2.886 1.00 81.88 105 ARG A O 1
ATOM 844 N N . THR A 1 106 ? -5.834 -1.383 -2.904 1.00 77.00 106 THR A N 1
ATOM 845 C CA . THR A 1 106 ? -5.672 -1.772 -4.298 1.00 77.00 106 THR A CA 1
ATOM 846 C C . THR A 1 106 ? -4.247 -2.220 -4.511 1.00 77.00 106 THR A C 1
ATOM 848 O O . THR A 1 106 ? -3.336 -1.707 -3.863 1.00 77.00 106 THR A O 1
ATOM 851 N N . ALA A 1 107 ? -4.069 -3.100 -5.483 1.00 73.88 107 ALA A N 1
ATOM 852 C CA . ALA A 1 107 ? -2.812 -3.205 -6.183 1.00 73.88 107 ALA A CA 1
ATOM 853 C C . ALA A 1 107 ? -3.030 -2.938 -7.668 1.00 73.88 107 ALA A C 1
ATOM 855 O O . ALA A 1 107 ? -4.148 -3.089 -8.167 1.00 73.88 107 ALA A O 1
ATOM 856 N N . SER A 1 108 ? -2.006 -2.444 -8.344 1.00 77.31 108 SER A N 1
ATOM 857 C CA . SER A 1 108 ? -2.047 -2.217 -9.782 1.00 77.31 108 SER A CA 1
ATOM 858 C C . SER A 1 108 ? -0.661 -2.369 -10.379 1.00 77.31 108 SER A C 1
ATOM 860 O O . SER A 1 108 ? 0.321 -2.037 -9.716 1.00 77.31 108 SER A O 1
ATOM 862 N N . ALA A 1 109 ? -0.588 -2.778 -11.639 1.00 77.19 109 ALA A N 1
ATOM 863 C CA . ALA A 1 109 ? 0.629 -2.646 -12.418 1.00 77.19 109 ALA A CA 1
ATOM 864 C C . ALA A 1 109 ? 1.000 -1.158 -12.586 1.00 77.19 109 ALA A C 1
ATOM 866 O O . ALA A 1 109 ? 0.149 -0.261 -12.530 1.00 77.19 109 ALA A O 1
ATOM 867 N N . VAL A 1 110 ? 2.288 -0.904 -12.747 1.00 76.62 110 VAL A N 1
ATOM 868 C CA . VAL A 1 110 ? 2.933 0.382 -12.970 1.00 76.62 110 VAL A CA 1
ATOM 869 C C . VAL A 1 110 ? 4.007 0.129 -14.014 1.00 76.62 110 VAL A C 1
ATOM 871 O O . VAL A 1 110 ? 5.025 -0.492 -13.731 1.00 76.62 110 VAL A O 1
ATOM 874 N N . GLU A 1 111 ? 3.762 0.587 -15.234 1.00 69.31 111 GLU A N 1
ATOM 875 C CA . GLU A 1 111 ? 4.704 0.393 -16.341 1.00 69.31 111 GLU A CA 1
ATOM 876 C C . GLU A 1 111 ? 5.928 1.307 -16.222 1.00 69.31 111 GLU A C 1
ATOM 878 O O . GLU A 1 111 ? 7.022 0.926 -16.631 1.00 69.31 111 GLU A O 1
ATOM 883 N N . ASP A 1 112 ? 5.741 2.487 -15.623 1.00 78.19 112 ASP A N 1
ATOM 884 C CA . ASP A 1 112 ? 6.758 3.523 -15.489 1.00 78.19 112 ASP A CA 1
ATOM 885 C C . ASP A 1 112 ? 6.799 4.077 -14.057 1.00 78.19 112 ASP A C 1
ATOM 887 O O . ASP A 1 112 ? 5.897 4.790 -13.599 1.00 78.19 112 ASP A O 1
ATOM 891 N N . PHE A 1 113 ? 7.869 3.738 -13.336 1.00 79.50 113 PHE A N 1
ATOM 892 C CA . PHE A 1 113 ? 8.092 4.185 -11.964 1.00 79.50 113 PHE A CA 1
ATOM 893 C C . PHE A 1 113 ? 8.554 5.645 -11.864 1.00 79.50 113 PHE A C 1
ATOM 895 O O . PHE A 1 113 ? 8.483 6.210 -10.773 1.00 79.50 113 PHE A O 1
ATOM 902 N N . THR A 1 114 ? 8.965 6.297 -12.959 1.00 79.00 114 THR A N 1
ATOM 903 C CA . THR A 1 114 ? 9.402 7.707 -12.922 1.00 79.00 114 THR A CA 1
ATOM 904 C C . THR A 1 114 ? 8.273 8.643 -12.486 1.00 79.00 114 THR A C 1
ATOM 906 O O . THR A 1 114 ? 8.503 9.612 -11.762 1.00 79.00 114 THR A O 1
ATOM 909 N N . GLN A 1 115 ? 7.025 8.284 -12.803 1.00 78.56 115 GLN A N 1
ATOM 910 C CA . GLN A 1 115 ? 5.817 8.994 -12.372 1.00 78.56 115 GLN A CA 1
ATOM 911 C C . GLN A 1 115 ? 5.628 8.993 -10.847 1.00 78.56 115 GLN A C 1
ATOM 913 O O . GLN A 1 115 ? 4.848 9.782 -10.315 1.00 78.56 115 GLN A O 1
ATOM 918 N N . LEU A 1 116 ? 6.325 8.105 -10.132 1.00 83.38 116 LEU A N 1
ATOM 919 C CA . LEU A 1 116 ? 6.300 8.019 -8.675 1.00 83.38 116 LEU A CA 1
ATOM 920 C C . LEU A 1 116 ? 7.374 8.887 -8.006 1.00 83.38 116 LEU A C 1
ATOM 922 O O . LEU A 1 116 ? 7.347 9.025 -6.787 1.00 83.38 116 LEU A O 1
ATOM 926 N N . GLY A 1 117 ? 8.278 9.506 -8.775 1.00 80.38 117 GLY A N 1
ATOM 927 C CA . GLY A 1 117 ? 9.352 10.357 -8.250 1.00 80.38 117 GLY A CA 1
ATOM 928 C C . GLY A 1 117 ? 8.868 11.625 -7.534 1.00 80.38 117 GLY A C 1
ATOM 929 O O . GLY A 1 117 ? 9.645 12.272 -6.841 1.00 80.38 117 GLY A O 1
ATOM 930 N N . ALA A 1 118 ? 7.583 11.971 -7.665 1.00 86.12 118 ALA A N 1
ATOM 931 C CA . ALA A 1 118 ? 6.950 13.063 -6.926 1.00 86.12 118 ALA A CA 1
ATOM 932 C C . ALA A 1 118 ? 6.585 12.699 -5.469 1.00 86.12 118 ALA A C 1
ATOM 934 O O . ALA A 1 118 ? 6.196 13.577 -4.696 1.00 86.12 118 ALA A O 1
ATOM 935 N N . PHE A 1 119 ? 6.654 11.417 -5.098 1.00 90.94 119 PHE A N 1
ATOM 936 C CA . PHE A 1 119 ? 6.348 10.936 -3.751 1.00 90.94 119 PHE A CA 1
ATOM 937 C C . PHE A 1 119 ? 7.613 10.829 -2.900 1.00 90.94 119 PHE A C 1
ATOM 939 O O . PHE A 1 119 ? 8.691 10.514 -3.403 1.00 90.94 119 PHE A O 1
ATOM 946 N N . GLU A 1 120 ? 7.481 11.070 -1.595 1.00 92.38 120 GLU A N 1
ATOM 947 C CA . GLU A 1 120 ? 8.603 10.924 -0.664 1.00 92.38 120 GLU A CA 1
ATOM 948 C C . GLU A 1 120 ? 8.960 9.438 -0.524 1.00 92.38 120 GLU A C 1
ATOM 950 O O . GLU A 1 120 ? 8.094 8.610 -0.244 1.00 92.38 120 GLU A O 1
ATOM 955 N N . VAL A 1 121 ? 10.237 9.091 -0.689 1.00 93.69 121 VAL A N 1
ATOM 956 C CA . VAL A 1 121 ? 10.735 7.735 -0.425 1.00 93.69 121 VAL A CA 1
ATOM 957 C C . VAL A 1 121 ? 10.955 7.582 1.078 1.00 93.69 121 VAL A C 1
ATOM 959 O O . VAL A 1 121 ? 11.792 8.269 1.660 1.00 93.69 121 VAL A O 1
ATOM 962 N N . LEU A 1 122 ? 10.225 6.664 1.710 1.00 92.69 122 LEU A N 1
ATOM 963 C CA . LEU A 1 122 ? 10.393 6.345 3.129 1.00 92.69 122 LEU A CA 1
ATOM 964 C C . LEU A 1 122 ? 11.392 5.206 3.357 1.00 92.69 122 LEU A C 1
ATOM 966 O O . LEU A 1 122 ? 12.051 5.170 4.396 1.00 92.69 122 LEU A O 1
ATOM 970 N N . TRP A 1 123 ? 11.485 4.267 2.411 1.00 93.75 123 TRP A N 1
ATOM 971 C CA . TRP A 1 123 ? 12.376 3.109 2.484 1.00 93.75 123 TRP A CA 1
ATOM 972 C C . TRP A 1 123 ? 12.698 2.560 1.086 1.00 93.75 123 TRP A C 1
ATOM 974 O O . TRP A 1 123 ? 11.843 2.604 0.197 1.00 93.75 123 TRP A O 1
ATOM 984 N N . GLY A 1 124 ? 13.900 2.003 0.914 1.00 92.94 124 GLY A N 1
ATOM 985 C CA . GLY A 1 124 ? 14.363 1.406 -0.343 1.00 92.94 124 GLY A CA 1
ATOM 986 C C . GLY A 1 124 ? 14.758 2.439 -1.403 1.00 92.94 124 GLY A C 1
ATOM 987 O O . GLY A 1 124 ? 15.146 3.561 -1.074 1.00 92.94 124 GLY A O 1
ATOM 988 N N . SER A 1 125 ? 14.669 2.060 -2.680 1.00 89.81 125 SER A N 1
ATOM 989 C CA . SER A 1 125 ? 14.992 2.932 -3.819 1.00 89.81 125 SER A CA 1
ATOM 990 C C . SER A 1 125 ? 14.150 2.608 -5.053 1.00 89.81 125 SER A C 1
ATOM 992 O O . SER A 1 125 ? 13.749 1.468 -5.268 1.00 89.81 125 SER A O 1
ATOM 994 N N . LEU A 1 126 ? 13.893 3.619 -5.889 1.00 82.81 126 LEU A N 1
ATOM 995 C CA . LEU A 1 126 ? 13.252 3.444 -7.203 1.00 82.81 126 LEU A CA 1
ATOM 996 C C . LEU A 1 126 ? 14.259 3.268 -8.353 1.00 82.81 126 LEU A C 1
ATOM 998 O O . LEU A 1 126 ? 13.837 2.937 -9.459 1.00 82.81 126 LEU A O 1
ATOM 1002 N N . GLN A 1 127 ? 15.551 3.500 -8.086 1.00 69.56 127 GLN A N 1
ATOM 1003 C CA . GLN A 1 127 ? 16.658 3.234 -9.012 1.00 69.56 127 GLN A CA 1
ATOM 1004 C C . GLN A 1 127 ? 16.929 1.737 -9.165 1.00 69.56 127 GLN A C 1
ATOM 1006 O O . GLN A 1 127 ? 16.614 0.967 -8.224 1.00 69.56 127 GLN A O 1
#

Radius of gyration: 15.4 Å; chains: 1; bounding box: 38×33×44 Å

Organism: NCBI:txid887324

pLDDT: mean 82.9, std 9.79, range [42.12, 94.25]